Protein AF-A0A2K3M2Z9-F1 (afdb_monomer)

pLDDT: mean 92.29, std 6.85, range [60.69, 97.81]

Secondary structure (DSSP, 8-state):
---S-TTHHHHHHHHHHHHHHHHH-S--HHHHHHHHHHHHHHHHHHHTT-S-GGGGSTTSHHHHHHHHHHHHH-TT---HHHHHHT-HHHHHHHHTT-----

Organism: Trifolium pratense (NCBI:txid57577)

Sequence (102 aa):
ILTIDSCFWAHVEEALLLCQELKVVKEKQVTLKNLFEFEEYVYQLLKDYAISPDIFLAQSSYIRWWNEYKAIKGSSYTSALANFMSDASNFKQYAVGAYDFP

Nearest PDB structures (foldseek):
  4nfu-assembly1_B  TM=9.256E-01  e=2.537E-04  Arabidopsis thaliana
  8zwa-assembly1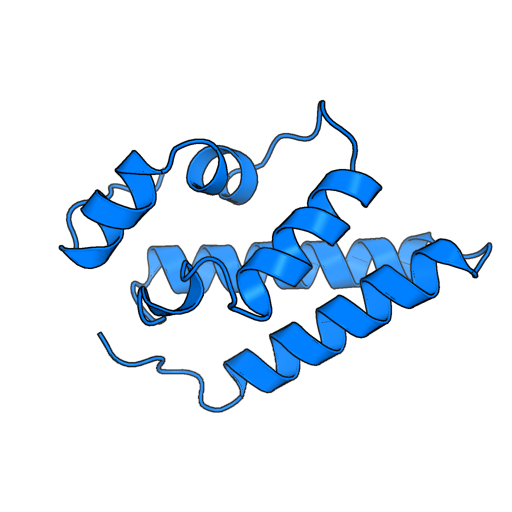_C  TM=9.241E-01  e=1.688E-01  Arabidopsis thaliana
  8dz8-assembly3_C  TM=2.473E-01  e=2.159E+00  synthetic construct

Solvent-accessible surface area (backbone atoms only — not comparable to full-atom values): 6004 Å² total; per-residue (Å²): 111,66,54,68,58,86,56,52,67,58,54,40,52,53,49,40,50,47,56,53,46,58,77,74,51,89,81,44,66,67,54,54,49,54,50,49,54,51,51,52,52,52,44,51,35,55,72,68,58,36,51,32,64,67,50,71,38,88,85,27,68,50,42,51,34,50,54,52,49,45,63,73,66,34,94,85,57,78,48,76,56,49,58,52,74,70,38,76,66,44,56,57,30,46,66,72,74,68,55,85,76,131

Radius of gyration: 13.51 Å; Cα contacts (8 Å, |Δi|>4): 77; chains: 1; bounding box: 34×22×33 Å

Mean predicted aligned error: 3.85 Å

Foldseek 3Di:
DAQQDPCLLVLLVVLVVLLVVCVPDPPNDVSLVSNVVNLVVVVVCLQVLNHALCLVPCPHSNVVSVVSNCVVVDPPDDDQSCVCVVDPVSSVCSNVVNRDRD

Structure (mmCIF, N/CA/C/O backbone):
data_AF-A0A2K3M2Z9-F1
#
_entry.id   AF-A0A2K3M2Z9-F1
#
loop_
_atom_site.group_PDB
_atom_site.id
_atom_site.type_symbol
_atom_site.label_atom_id
_atom_site.label_alt_id
_atom_site.label_comp_id
_atom_site.label_asym_id
_atom_site.label_entity_id
_atom_site.label_seq_id
_atom_site.pdbx_PDB_ins_code
_atom_site.Cartn_x
_atom_site.Cartn_y
_atom_site.Cartn_z
_atom_site.occupancy
_atom_site.B_iso_or_equiv
_atom_site.auth_seq_id
_atom_site.auth_comp_id
_atom_site.auth_asym_id
_atom_site.auth_atom_id
_atom_site.pdbx_PDB_model_num
ATOM 1 N N . ILE A 1 1 ? 5.394 -4.722 -16.403 1.00 60.69 1 ILE A N 1
ATOM 2 C CA . ILE A 1 1 ? 4.578 -5.617 -15.552 1.00 60.69 1 ILE A CA 1
ATOM 3 C C . ILE A 1 1 ? 3.133 -5.174 -15.714 1.00 60.69 1 ILE A C 1
ATOM 5 O O . ILE A 1 1 ? 2.892 -3.976 -15.658 1.00 60.69 1 ILE A O 1
ATOM 9 N N . LEU A 1 2 ? 2.217 -6.094 -16.011 1.00 69.81 2 LEU A N 1
ATOM 10 C CA . LEU A 1 2 ? 0.775 -5.827 -16.028 1.00 69.81 2 LEU A CA 1
ATOM 11 C C . LEU A 1 2 ? 0.187 -6.368 -14.725 1.00 69.81 2 LEU A C 1
ATOM 13 O O . LEU A 1 2 ? 0.640 -7.408 -14.254 1.00 69.81 2 LEU A O 1
ATOM 17 N N . THR A 1 3 ? -0.798 -5.675 -14.159 1.00 74.88 3 THR A N 1
ATOM 18 C CA . THR A 1 3 ? -1.525 -6.159 -12.979 1.00 74.88 3 THR A CA 1
ATOM 19 C C . THR A 1 3 ? -2.248 -7.458 -13.329 1.00 74.88 3 THR A C 1
ATOM 21 O O . THR A 1 3 ? -3.117 -7.459 -14.200 1.00 74.88 3 THR A O 1
ATOM 24 N N . ILE A 1 4 ? -1.840 -8.560 -12.695 1.00 76.38 4 ILE A N 1
ATOM 25 C CA . ILE A 1 4 ? -2.314 -9.916 -13.011 1.00 76.38 4 ILE A CA 1
ATOM 26 C C . ILE A 1 4 ? -3.737 -10.125 -12.487 1.00 76.38 4 ILE A C 1
ATOM 28 O O . ILE A 1 4 ? -4.559 -10.736 -13.168 1.00 76.38 4 ILE A O 1
ATOM 32 N N . ASP A 1 5 ? -4.044 -9.587 -11.306 1.00 80.75 5 ASP A N 1
ATOM 33 C CA . ASP A 1 5 ? -5.405 -9.589 -10.784 1.00 80.75 5 ASP A CA 1
ATOM 34 C C . ASP A 1 5 ? -6.250 -8.503 -11.466 1.00 80.75 5 ASP A C 1
ATOM 36 O O . ASP A 1 5 ? -6.102 -7.305 -11.210 1.00 80.75 5 ASP A O 1
ATOM 40 N N . SER A 1 6 ? -7.185 -8.934 -12.314 1.00 84.31 6 SER A N 1
ATOM 41 C CA . SER A 1 6 ? -8.151 -8.047 -12.965 1.00 84.31 6 SER A CA 1
ATOM 42 C C . SER A 1 6 ? -9.063 -7.311 -11.978 1.00 84.31 6 SER A C 1
ATOM 44 O O . SER A 1 6 ? -9.599 -6.258 -12.321 1.00 84.31 6 SER A O 1
ATOM 46 N N . CYS A 1 7 ? -9.246 -7.849 -10.769 1.00 91.44 7 CYS A N 1
ATOM 47 C CA . CYS A 1 7 ? -10.099 -7.288 -9.725 1.00 91.44 7 CYS A CA 1
ATOM 48 C C . CYS A 1 7 ? -9.338 -6.408 -8.725 1.00 91.44 7 CYS A C 1
ATOM 50 O O . CYS A 1 7 ? -9.960 -5.865 -7.813 1.00 91.44 7 CYS A O 1
ATOM 52 N N . PHE A 1 8 ? -8.034 -6.179 -8.920 1.00 94.50 8 PHE A N 1
ATOM 53 C CA . PHE A 1 8 ? -7.198 -5.457 -7.958 1.00 94.50 8 PHE A CA 1
ATOM 54 C C . PHE A 1 8 ? -7.791 -4.096 -7.578 1.00 94.50 8 PHE A C 1
ATOM 56 O O . PHE A 1 8 ? -7.904 -3.756 -6.402 1.00 94.50 8 PHE A O 1
ATOM 63 N N . TRP A 1 9 ? -8.227 -3.324 -8.576 1.00 94.69 9 TRP A N 1
ATOM 64 C CA . TRP A 1 9 ? -8.816 -2.008 -8.336 1.00 94.69 9 TRP A CA 1
ATOM 65 C C . TRP A 1 9 ? -10.159 -2.082 -7.606 1.00 94.69 9 TRP A C 1
ATOM 67 O O . TRP A 1 9 ? -10.450 -1.190 -6.819 1.00 94.69 9 TRP A O 1
ATOM 77 N N . ALA A 1 10 ? -10.946 -3.145 -7.796 1.00 95.94 10 ALA A N 1
ATOM 78 C CA . ALA A 1 10 ? -12.168 -3.342 -7.021 1.00 95.94 10 ALA A CA 1
ATOM 79 C C . ALA A 1 10 ? -11.843 -3.551 -5.533 1.00 95.94 10 ALA A C 1
ATOM 81 O O . ALA A 1 10 ? -12.437 -2.890 -4.685 1.00 95.94 10 ALA A O 1
ATOM 82 N N . HIS A 1 11 ? -10.829 -4.363 -5.220 1.00 96.38 11 HIS A N 1
ATOM 83 C CA . HIS A 1 11 ? -10.375 -4.565 -3.842 1.00 96.38 11 HIS A CA 1
ATOM 84 C C . HIS A 1 11 ? -9.819 -3.283 -3.201 1.00 96.38 11 HIS A C 1
ATOM 86 O O . HIS A 1 11 ? -10.056 -3.030 -2.021 1.00 96.38 11 HIS A O 1
ATOM 92 N N . VAL A 1 12 ? -9.136 -2.430 -3.976 1.00 97.31 12 VAL A N 1
ATOM 93 C CA . VAL A 1 12 ? -8.697 -1.102 -3.507 1.00 97.31 12 VAL A CA 1
ATOM 94 C C . VAL A 1 12 ? -9.893 -0.225 -3.120 1.00 97.31 12 VAL A C 1
ATOM 96 O O . VAL A 1 12 ? -9.870 0.412 -2.066 1.00 97.31 12 VAL A O 1
ATOM 99 N N . GLU A 1 13 ? -10.939 -0.184 -3.948 1.00 97.25 13 GLU A N 1
ATOM 100 C CA . GLU A 1 13 ? -12.139 0.610 -3.659 1.00 97.25 13 GLU A CA 1
ATOM 101 C C . GLU A 1 13 ? -12.925 0.047 -2.459 1.00 97.25 13 GLU A C 1
ATOM 103 O O . GLU A 1 13 ? -13.373 0.813 -1.604 1.00 97.25 13 GLU A O 1
ATOM 108 N N . GLU A 1 14 ? -13.022 -1.279 -2.316 1.00 96.62 14 GLU A N 1
ATOM 109 C CA . GLU A 1 14 ? -13.587 -1.929 -1.123 1.00 96.62 14 GLU A CA 1
ATOM 110 C C . GLU A 1 14 ? -12.816 -1.533 0.145 1.00 96.62 14 GLU A C 1
ATOM 112 O O . GLU A 1 14 ? -13.410 -1.124 1.146 1.00 96.62 14 GLU A O 1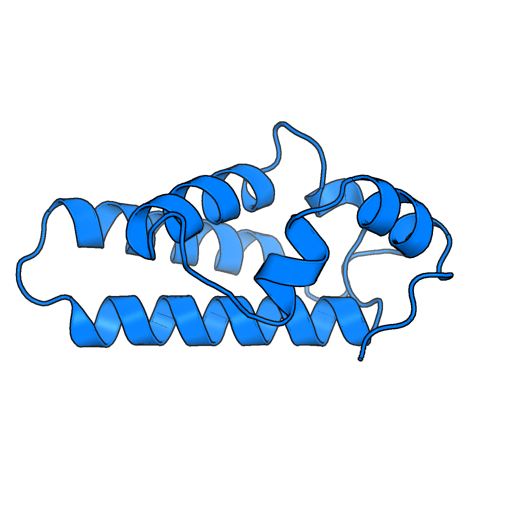
ATOM 117 N N . ALA A 1 15 ? -11.483 -1.568 0.101 1.00 97.12 15 ALA A N 1
ATOM 118 C CA . ALA A 1 15 ? -10.646 -1.176 1.228 1.00 97.12 15 ALA A CA 1
ATOM 119 C C . ALA A 1 15 ? -10.772 0.323 1.567 1.00 97.12 15 ALA A C 1
ATOM 121 O O . ALA A 1 15 ? -10.737 0.704 2.739 1.00 97.12 15 ALA A O 1
ATOM 122 N N . LEU A 1 16 ? -10.971 1.194 0.572 1.00 96.75 16 LEU A N 1
ATOM 123 C CA . LEU A 1 16 ? -11.281 2.610 0.801 1.00 96.75 16 LEU A CA 1
ATOM 124 C C . LEU A 1 16 ? -12.610 2.801 1.535 1.00 96.75 16 LEU A C 1
ATOM 126 O O . LEU A 1 16 ? -12.684 3.634 2.443 1.00 96.75 16 LEU A O 1
ATOM 130 N N . LEU A 1 17 ? -13.643 2.036 1.180 1.00 95.81 17 LEU A N 1
ATOM 131 C CA . LEU A 1 17 ? -14.929 2.077 1.878 1.00 95.81 17 LEU A CA 1
ATOM 132 C C . LEU A 1 17 ? -14.771 1.658 3.344 1.00 95.81 17 LEU A C 1
ATOM 134 O O . LEU A 1 17 ? -15.237 2.374 4.229 1.00 95.81 17 LEU A O 1
ATOM 138 N N . LEU A 1 18 ? -14.013 0.595 3.623 1.00 95.31 18 LEU A N 1
ATOM 139 C CA . LEU A 1 18 ? -13.707 0.166 4.995 1.00 95.31 18 LEU A CA 1
ATOM 140 C C . LEU A 1 18 ? -12.973 1.264 5.797 1.00 95.31 18 LEU A C 1
ATOM 142 O O . LEU A 1 18 ? -13.283 1.503 6.969 1.00 95.31 18 LEU A O 1
ATOM 146 N N . CYS A 1 19 ? -12.035 1.989 5.173 1.00 94.88 19 CYS A N 1
ATOM 147 C CA . CYS A 1 19 ? -11.383 3.153 5.788 1.00 94.88 19 CYS A CA 1
ATOM 148 C C . CYS A 1 19 ? -12.382 4.272 6.133 1.00 94.88 19 CYS A C 1
ATOM 150 O O . CYS A 1 19 ? -12.243 4.928 7.170 1.00 94.88 19 CYS A O 1
ATOM 152 N N . GLN A 1 20 ? -13.388 4.508 5.288 1.00 92.69 20 GLN A N 1
ATOM 153 C CA . GLN A 1 20 ? -14.435 5.503 5.536 1.00 92.69 20 GLN A CA 1
ATOM 154 C C . GLN A 1 20 ? -15.391 5.058 6.648 1.00 92.69 20 GLN A C 1
ATOM 156 O O . GLN A 1 20 ? -15.709 5.863 7.526 1.00 92.69 20 GLN A O 1
ATOM 161 N N . GLU A 1 21 ? -15.784 3.785 6.677 1.00 91.25 21 GLU A N 1
ATOM 162 C CA . GLU A 1 21 ? -16.637 3.215 7.725 1.00 91.25 21 GLU A CA 1
ATOM 163 C C . GLU A 1 21 ? -16.017 3.378 9.117 1.00 91.25 21 GLU A C 1
ATOM 165 O O . GLU A 1 21 ? -16.692 3.832 10.044 1.00 91.25 21 GLU A O 1
ATOM 170 N N . LEU A 1 22 ? -14.712 3.117 9.266 1.00 89.12 22 LEU A N 1
ATOM 171 C CA . LEU A 1 22 ? -13.991 3.254 10.543 1.00 89.12 22 LEU A CA 1
ATOM 172 C C . LEU A 1 22 ? -13.986 4.670 11.133 1.00 89.12 22 LEU A C 1
ATOM 174 O O . LEU A 1 22 ? -13.751 4.833 12.340 1.00 89.12 22 LEU A O 1
ATOM 178 N N . LYS A 1 23 ? -14.238 5.692 10.308 1.00 83.62 23 LYS A N 1
ATOM 179 C CA . LYS A 1 23 ? -14.385 7.083 10.762 1.00 83.62 23 LYS A CA 1
ATOM 180 C C . LYS A 1 23 ? -15.741 7.321 11.431 1.00 83.62 23 LYS A C 1
ATOM 182 O O . LYS A 1 23 ? -15.858 8.252 12.222 1.00 83.62 23 LYS A O 1
ATOM 187 N N . VAL A 1 24 ? -16.739 6.483 11.146 1.00 84.44 24 VAL A N 1
ATOM 188 C CA . VAL A 1 24 ? -18.133 6.655 11.581 1.00 84.44 24 VAL A CA 1
ATOM 189 C C . VAL A 1 24 ? -18.531 5.645 12.665 1.00 84.44 24 VAL A C 1
ATOM 191 O O . VAL A 1 24 ? -19.219 6.013 13.618 1.00 84.44 24 VAL A O 1
ATOM 194 N N . VAL A 1 25 ? -18.106 4.381 12.561 1.00 79.69 25 VAL A N 1
ATOM 195 C CA . VAL A 1 25 ? -18.615 3.293 13.420 1.00 79.69 25 VAL A CA 1
ATOM 196 C C . VAL A 1 25 ? -17.820 3.091 14.719 1.00 79.69 25 VAL A C 1
ATOM 198 O O . VAL A 1 25 ? -16.613 3.336 14.795 1.00 79.69 25 VAL A O 1
ATOM 201 N N . LYS A 1 26 ? -18.509 2.611 15.769 1.00 66.38 26 LYS A N 1
ATOM 202 C CA . LYS A 1 26 ? -17.903 2.235 17.066 1.00 66.38 26 LYS A CA 1
ATOM 203 C C . LYS A 1 26 ? -17.262 0.845 17.049 1.00 66.38 26 LYS A C 1
ATOM 205 O O . LYS A 1 26 ? -16.288 0.626 17.766 1.00 66.38 26 LYS A O 1
ATOM 210 N N . GLU A 1 27 ? -17.795 -0.081 16.257 1.00 69.56 27 GLU A N 1
ATOM 211 C CA . GLU A 1 27 ? -17.291 -1.452 16.177 1.00 69.56 27 GLU A CA 1
ATOM 212 C C . GLU A 1 27 ? -16.202 -1.547 15.110 1.00 69.56 27 GLU A C 1
ATOM 214 O O . GLU A 1 27 ? -16.469 -1.623 13.917 1.00 69.56 27 GLU A O 1
ATOM 219 N N . LYS A 1 28 ? -14.947 -1.454 15.557 1.00 84.31 28 LYS A N 1
ATOM 220 C CA . LYS A 1 28 ? -13.791 -1.273 14.667 1.00 84.31 28 LYS A CA 1
ATOM 221 C C . LYS A 1 28 ? -13.000 -2.549 14.402 1.00 84.31 28 LYS A C 1
ATOM 223 O O . LYS A 1 28 ? -12.192 -2.570 13.483 1.00 84.31 28 LYS A O 1
ATOM 228 N N . GLN A 1 29 ? -13.188 -3.604 15.198 1.00 87.00 29 GLN A N 1
ATOM 229 C CA . GLN A 1 29 ? -12.285 -4.760 15.173 1.00 87.00 29 GLN A CA 1
ATOM 230 C C . GLN A 1 29 ? -12.343 -5.546 13.857 1.00 87.00 29 GLN A C 1
ATOM 232 O O . GLN A 1 29 ? -11.294 -5.825 13.284 1.00 87.00 29 GLN A O 1
ATOM 237 N N . VAL A 1 30 ? -13.542 -5.867 13.356 1.00 89.69 30 VAL A N 1
ATOM 238 C CA . VAL A 1 30 ? -13.699 -6.630 12.103 1.00 89.69 30 VAL A CA 1
ATOM 239 C C . VAL A 1 30 ? -13.193 -5.820 10.910 1.00 89.69 30 VAL A C 1
ATOM 241 O O . VAL A 1 30 ? -12.382 -6.311 10.133 1.00 89.69 30 VAL A O 1
ATOM 244 N N . THR A 1 31 ? -13.577 -4.548 10.809 1.00 91.62 31 THR A N 1
ATOM 245 C CA . THR A 1 31 ? -13.134 -3.664 9.722 1.00 91.62 31 THR A CA 1
ATOM 246 C C . THR A 1 31 ? -11.616 -3.450 9.734 1.00 91.62 31 THR A C 1
ATOM 248 O O . THR A 1 31 ? -10.979 -3.487 8.684 1.00 91.62 31 THR A O 1
ATOM 251 N N . LEU A 1 32 ? -11.000 -3.296 10.915 1.00 92.38 32 LEU A N 1
ATOM 252 C CA . LEU A 1 32 ? -9.538 -3.217 11.046 1.00 92.38 32 LEU A CA 1
ATOM 253 C C . LEU A 1 32 ? -8.840 -4.515 10.631 1.00 92.38 32 LEU A C 1
ATOM 255 O O . LEU A 1 32 ? -7.747 -4.451 10.069 1.00 92.38 32 LEU A O 1
ATOM 259 N N . LYS A 1 33 ? -9.449 -5.672 10.913 1.00 93.88 33 LYS A N 1
ATOM 260 C CA . LYS A 1 33 ? -8.937 -6.973 10.480 1.00 93.88 33 LYS A CA 1
ATOM 261 C C . LYS A 1 33 ? -8.976 -7.094 8.954 1.00 93.88 33 LYS A C 1
ATOM 263 O O . LYS A 1 33 ? -7.951 -7.418 8.370 1.00 93.88 33 LYS A O 1
ATOM 268 N N . ASN A 1 34 ? -10.093 -6.748 8.316 1.00 94.81 34 ASN A N 1
ATOM 269 C CA . ASN A 1 34 ? -10.222 -6.795 6.854 1.00 94.81 34 ASN A CA 1
ATOM 270 C C . ASN A 1 34 ? -9.209 -5.868 6.155 1.00 94.81 34 ASN A C 1
ATOM 272 O O . ASN A 1 34 ? -8.618 -6.236 5.146 1.00 94.81 34 ASN A O 1
ATOM 276 N N . LEU A 1 35 ? -8.958 -4.677 6.712 1.00 96.06 35 LEU A N 1
ATOM 277 C CA . LEU A 1 35 ? -7.931 -3.773 6.183 1.00 96.06 35 LEU A CA 1
ATOM 278 C C . LEU A 1 35 ? -6.512 -4.333 6.329 1.00 96.06 35 LEU A C 1
ATOM 280 O O . LEU A 1 35 ? -5.683 -4.116 5.451 1.00 96.06 35 LEU A O 1
ATOM 284 N N . PHE A 1 36 ? -6.235 -5.047 7.421 1.00 95.81 36 PHE A N 1
ATOM 285 C CA . PHE A 1 36 ? -4.958 -5.736 7.600 1.00 95.81 36 PHE A CA 1
ATOM 286 C C . PHE A 1 36 ? -4.796 -6.899 6.610 1.00 95.81 36 PHE A C 1
ATOM 288 O O . PHE A 1 36 ? -3.735 -7.050 6.018 1.00 95.81 36 PHE A O 1
ATOM 295 N N . GLU A 1 37 ? -5.852 -7.678 6.364 1.00 97.19 37 GLU A N 1
ATOM 296 C CA . GLU A 1 37 ? -5.842 -8.729 5.336 1.00 97.19 37 GLU A CA 1
ATOM 297 C C . GLU A 1 37 ? -5.598 -8.150 3.934 1.00 97.19 37 GLU A C 1
ATOM 299 O O . GLU A 1 37 ? -4.842 -8.726 3.154 1.00 97.19 37 GLU A O 1
ATOM 304 N N . PHE A 1 38 ? -6.170 -6.981 3.629 1.00 97.56 38 PHE A N 1
ATOM 305 C CA . PHE A 1 38 ? -5.907 -6.284 2.371 1.00 97.56 38 PHE A CA 1
ATOM 306 C C . PHE A 1 38 ? -4.464 -5.754 2.267 1.00 97.56 38 PHE A C 1
ATOM 308 O O . PHE A 1 38 ? -3.860 -5.819 1.198 1.00 97.56 38 PHE A O 1
ATOM 315 N N . GLU A 1 39 ? -3.872 -5.272 3.362 1.00 97.75 39 GLU A N 1
ATOM 316 C CA . GLU A 1 39 ? -2.445 -4.924 3.399 1.00 97.75 39 GLU A CA 1
ATOM 317 C C . GLU A 1 39 ? -1.553 -6.133 3.087 1.00 97.75 39 GLU A C 1
ATOM 319 O O . 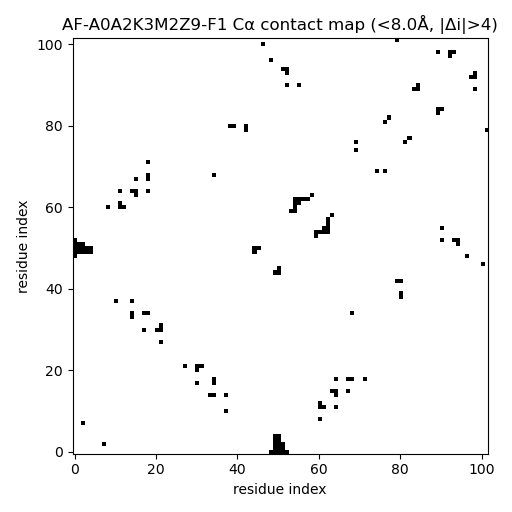GLU A 1 39 ? -0.661 -6.029 2.242 1.00 97.75 39 GLU A O 1
ATOM 324 N N . GLU A 1 40 ? -1.807 -7.277 3.728 1.00 97.62 40 GLU A N 1
ATOM 325 C CA . GLU A 1 40 ? -1.056 -8.512 3.482 1.00 97.62 40 GLU A CA 1
ATOM 326 C C . GLU A 1 40 ? -1.224 -8.979 2.031 1.00 97.62 40 GLU A C 1
ATOM 328 O O . GLU A 1 40 ? -0.243 -9.334 1.378 1.00 97.62 40 GLU A O 1
ATOM 333 N N . TYR A 1 41 ? -2.446 -8.903 1.497 1.00 96.56 41 TYR A N 1
ATOM 334 C CA . TYR A 1 41 ? -2.748 -9.189 0.097 1.00 96.56 41 TYR A CA 1
ATOM 335 C C . TYR A 1 41 ? -1.891 -8.355 -0.863 1.00 96.56 41 TYR A C 1
ATOM 337 O O . TYR A 1 41 ? -1.189 -8.906 -1.712 1.00 96.56 41 TYR A O 1
ATOM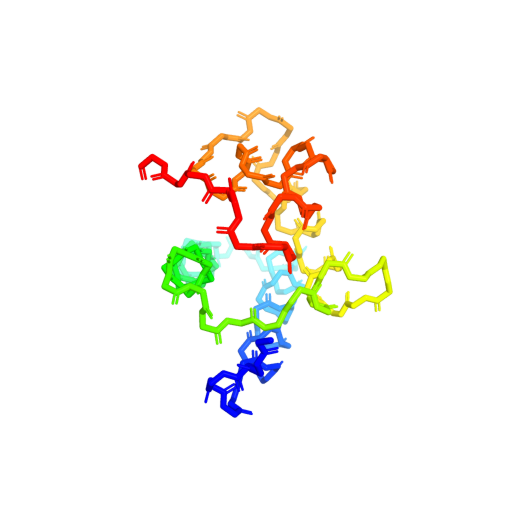 345 N N . VAL A 1 42 ? -1.896 -7.029 -0.699 1.00 96.50 42 VAL A N 1
ATOM 346 C CA . VAL A 1 42 ? -1.089 -6.120 -1.523 1.00 96.50 42 VAL A CA 1
ATOM 347 C C . VAL A 1 42 ? 0.392 -6.457 -1.400 1.00 96.50 42 VAL A C 1
ATOM 349 O O . VAL A 1 42 ? 1.098 -6.496 -2.408 1.00 96.50 42 VAL A O 1
ATOM 352 N N . TYR A 1 43 ? 0.878 -6.689 -0.180 1.00 96.81 43 TYR A N 1
ATOM 353 C CA . TYR A 1 43 ? 2.290 -6.961 0.043 1.00 96.81 43 TYR A CA 1
ATOM 354 C C . TYR A 1 43 ? 2.744 -8.258 -0.637 1.00 96.81 43 TYR A C 1
ATOM 356 O O . TYR A 1 43 ? 3.805 -8.268 -1.256 1.00 96.81 43 TYR A O 1
ATOM 364 N N . GLN A 1 44 ? 1.932 -9.319 -0.616 1.00 96.25 44 GLN A N 1
ATOM 365 C CA . GLN A 1 44 ? 2.240 -10.547 -1.359 1.00 96.25 44 GLN A CA 1
ATOM 366 C C . GLN A 1 44 ? 2.299 -10.306 -2.868 1.00 96.25 44 GLN A C 1
ATOM 368 O O . GLN A 1 44 ? 3.256 -10.712 -3.522 1.00 96.25 44 GLN A O 1
ATOM 373 N N . LEU A 1 45 ? 1.345 -9.557 -3.425 1.00 95.50 45 LEU A N 1
ATOM 374 C CA . LEU A 1 45 ? 1.377 -9.231 -4.849 1.00 95.50 45 LEU A CA 1
ATOM 375 C C . LEU A 1 45 ? 2.588 -8.383 -5.252 1.00 95.50 45 LEU A C 1
ATOM 377 O O . LEU A 1 45 ? 3.097 -8.508 -6.369 1.00 95.50 45 LEU A O 1
ATOM 381 N N . LEU A 1 46 ? 3.045 -7.506 -4.357 1.00 95.44 46 LEU A N 1
ATOM 382 C CA . LEU A 1 46 ? 4.290 -6.775 -4.539 1.00 95.44 46 LEU A CA 1
ATOM 383 C C . LEU A 1 46 ? 5.472 -7.746 -4.587 1.00 95.44 46 LEU A C 1
ATOM 385 O O . LEU A 1 46 ? 6.223 -7.706 -5.557 1.00 95.44 46 LEU A O 1
ATOM 389 N N . LYS A 1 47 ? 5.596 -8.657 -3.617 1.00 95.69 47 LYS A N 1
ATOM 390 C CA . LYS A 1 47 ? 6.668 -9.669 -3.592 1.00 95.69 47 LYS A CA 1
ATOM 391 C C . LYS A 1 47 ? 6.716 -10.505 -4.870 1.00 95.69 47 LYS A C 1
ATOM 393 O O . LYS A 1 47 ? 7.794 -10.727 -5.415 1.00 95.69 47 LYS A O 1
ATOM 398 N N . ASP A 1 48 ? 5.551 -10.885 -5.380 1.00 94.31 48 ASP A N 1
ATOM 399 C CA . ASP A 1 48 ? 5.421 -11.691 -6.595 1.00 94.31 48 ASP A CA 1
ATOM 400 C C . ASP A 1 48 ? 5.574 -10.878 -7.891 1.00 94.31 48 ASP A C 1
ATOM 402 O O . ASP A 1 48 ? 5.471 -11.431 -8.987 1.00 94.31 48 ASP A O 1
ATOM 406 N N . TYR A 1 49 ? 5.801 -9.561 -7.798 1.00 93.12 49 TYR A N 1
ATOM 407 C CA . TYR A 1 49 ? 5.826 -8.653 -8.948 1.00 93.12 49 TYR A CA 1
ATOM 408 C C . TYR A 1 49 ? 4.569 -8.772 -9.832 1.00 93.12 49 TYR A C 1
ATOM 410 O O . TYR A 1 49 ? 4.615 -8.614 -11.054 1.00 93.12 49 TYR A O 1
ATOM 418 N N . ALA A 1 50 ? 3.424 -9.036 -9.199 1.00 93.19 50 ALA A N 1
ATOM 419 C CA . ALA A 1 50 ? 2.152 -9.322 -9.854 1.00 93.19 50 ALA A CA 1
ATOM 420 C C . ALA A 1 50 ? 1.289 -8.071 -10.101 1.00 93.19 50 ALA A C 1
ATOM 422 O O . ALA A 1 50 ? 0.207 -8.175 -10.686 1.00 93.19 50 ALA A O 1
ATOM 423 N N . ILE A 1 51 ? 1.741 -6.885 -9.676 1.00 91.56 51 ILE A N 1
ATOM 424 C CA . ILE A 1 51 ? 1.027 -5.614 -9.869 1.00 91.56 51 ILE A CA 1
ATOM 425 C C . ILE A 1 51 ? 1.891 -4.575 -10.574 1.00 91.56 51 ILE A C 1
ATOM 427 O O . ILE A 1 51 ? 3.101 -4.492 -10.374 1.00 91.56 51 ILE A O 1
ATOM 431 N N . SER A 1 52 ? 1.264 -3.774 -11.437 1.00 93.12 52 SER A N 1
ATOM 432 C CA . SER A 1 52 ? 1.966 -2.699 -12.139 1.00 93.12 52 SER A CA 1
AT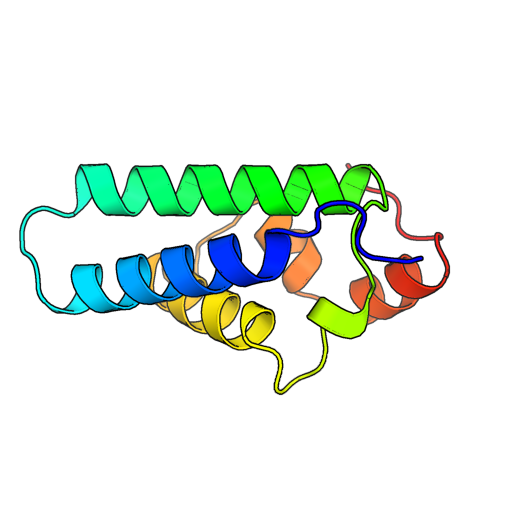OM 433 C C . SER A 1 52 ? 2.451 -1.623 -11.153 1.00 93.12 52 SER A C 1
ATOM 435 O O . SER A 1 52 ? 1.690 -1.245 -10.261 1.00 93.12 52 SER A O 1
ATOM 437 N N . PRO A 1 53 ? 3.645 -1.030 -11.352 1.00 93.81 53 PRO A N 1
ATOM 438 C CA . PRO A 1 53 ? 4.098 0.146 -10.602 1.00 93.81 53 PRO A CA 1
ATOM 439 C C . PRO A 1 53 ? 3.156 1.359 -10.692 1.00 93.81 53 PRO A C 1
ATOM 441 O O . PRO A 1 53 ? 3.291 2.292 -9.902 1.00 93.81 53 PRO A O 1
ATOM 444 N N . ASP A 1 54 ? 2.189 1.353 -11.617 1.00 92.62 54 ASP A N 1
ATOM 445 C CA . ASP A 1 54 ? 1.164 2.397 -11.754 1.00 92.62 54 ASP A CA 1
ATOM 446 C C . ASP A 1 54 ? 0.356 2.614 -10.469 1.00 92.62 54 ASP A C 1
ATOM 448 O O . ASP A 1 54 ? -0.172 3.704 -10.234 1.00 92.62 54 ASP A O 1
ATOM 452 N N . ILE A 1 55 ? 0.298 1.609 -9.590 1.00 94.50 55 ILE A N 1
ATOM 453 C CA . ILE A 1 55 ? -0.328 1.763 -8.278 1.00 94.50 55 ILE A CA 1
ATOM 454 C C . ILE A 1 55 ? 0.341 2.863 -7.440 1.00 94.50 55 ILE A C 1
ATOM 456 O O . ILE A 1 55 ? -0.326 3.466 -6.607 1.00 94.50 55 ILE A O 1
ATOM 460 N N . PHE A 1 56 ? 1.612 3.197 -7.687 1.00 95.31 56 PHE A N 1
ATOM 461 C CA . PHE A 1 56 ? 2.350 4.230 -6.952 1.00 95.31 56 PHE A CA 1
ATOM 462 C C . PHE A 1 56 ? 2.192 5.639 -7.525 1.00 95.31 56 PHE A C 1
ATOM 464 O O . PHE A 1 56 ? 2.782 6.586 -7.000 1.00 95.31 56 PHE A O 1
ATOM 471 N N . LEU A 1 57 ? 1.414 5.814 -8.597 1.00 94.31 57 LEU A N 1
ATOM 472 C CA . LEU A 1 57 ? 1.105 7.145 -9.109 1.00 94.31 57 LEU A CA 1
ATOM 473 C C . LEU A 1 57 ? 0.396 7.961 -8.023 1.00 94.31 57 LEU A C 1
ATOM 475 O O . LEU A 1 57 ? -0.540 7.485 -7.389 1.00 94.31 57 LEU A O 1
ATOM 479 N N . ALA A 1 58 ? 0.811 9.215 -7.831 1.00 91.44 58 ALA A N 1
ATOM 4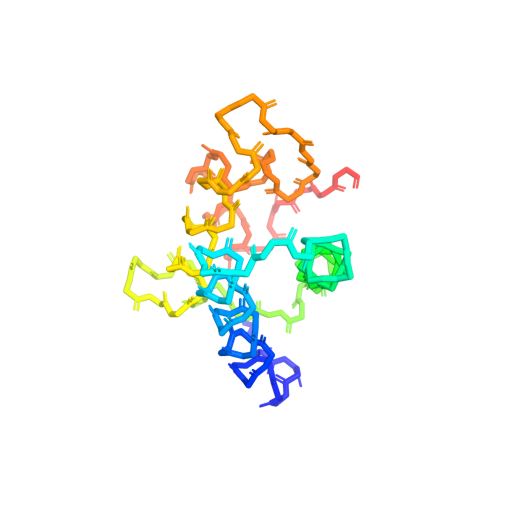80 C CA . ALA A 1 58 ? 0.351 10.051 -6.716 1.00 91.44 58 ALA A CA 1
ATOM 481 C C . ALA A 1 58 ? -1.179 10.239 -6.645 1.00 91.44 58 ALA A C 1
ATOM 483 O O . ALA A 1 58 ? -1.714 10.528 -5.579 1.00 91.44 58 ALA A O 1
ATOM 484 N N . GLN A 1 59 ? -1.874 10.090 -7.776 1.00 91.12 59 GLN A N 1
ATOM 485 C CA . GLN A 1 59 ? -3.329 10.226 -7.888 1.00 91.12 59 GLN A CA 1
ATOM 486 C C . GLN A 1 59 ? -4.067 8.877 -7.912 1.00 91.12 59 GLN A C 1
ATOM 488 O O . GLN A 1 59 ? -5.270 8.851 -8.157 1.00 91.12 59 GLN A O 1
ATOM 493 N N . SER A 1 60 ? -3.37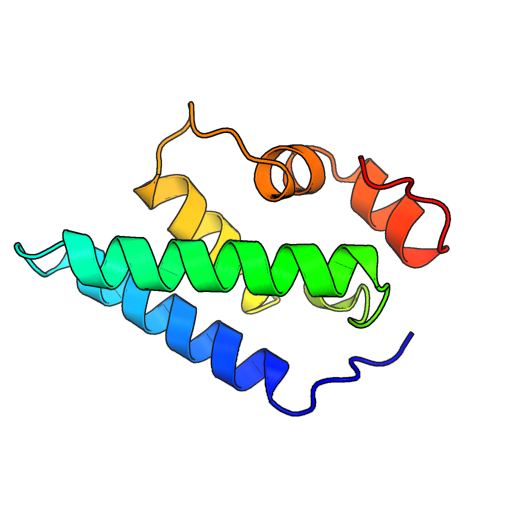8 7.755 -7.695 1.00 94.69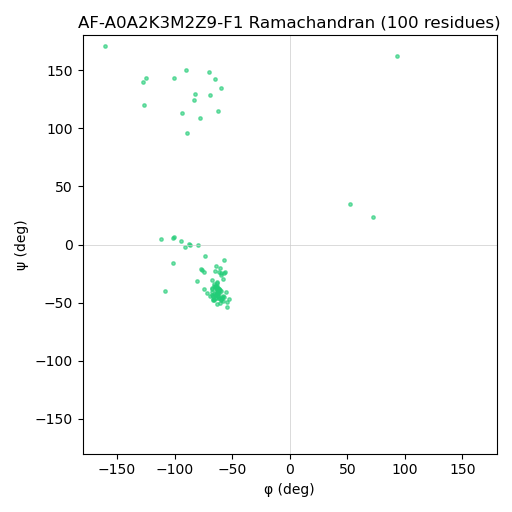 60 SER A N 1
ATOM 494 C CA . SER A 1 60 ? -4.013 6.439 -7.706 1.00 94.69 60 SER A CA 1
ATOM 495 C C . SER A 1 60 ? -4.918 6.245 -6.483 1.00 94.69 60 SER A C 1
ATOM 497 O O . SER A 1 60 ? -4.621 6.716 -5.376 1.00 94.69 60 SER A O 1
ATOM 499 N N . SER A 1 61 ? -5.999 5.477 -6.655 1.00 95.62 61 SER A N 1
ATOM 500 C CA . SER A 1 61 ? -6.843 5.046 -5.532 1.00 95.62 61 SER A CA 1
ATOM 501 C C . SER A 1 61 ? -6.045 4.264 -4.485 1.00 95.62 61 SER A C 1
ATOM 503 O O . SER A 1 61 ? -6.337 4.355 -3.296 1.00 95.62 61 SER A O 1
ATOM 505 N N . TYR A 1 62 ? -4.984 3.565 -4.898 1.00 97.12 62 TYR A N 1
ATOM 506 C CA . TYR A 1 62 ? -4.101 2.840 -3.989 1.00 97.12 62 TYR A CA 1
ATOM 507 C C . TYR A 1 62 ? -3.313 3.780 -3.062 1.00 97.12 62 TYR A C 1
ATOM 509 O O . TYR A 1 62 ? -3.295 3.575 -1.850 1.00 97.12 62 TYR A O 1
ATOM 517 N N . ILE A 1 6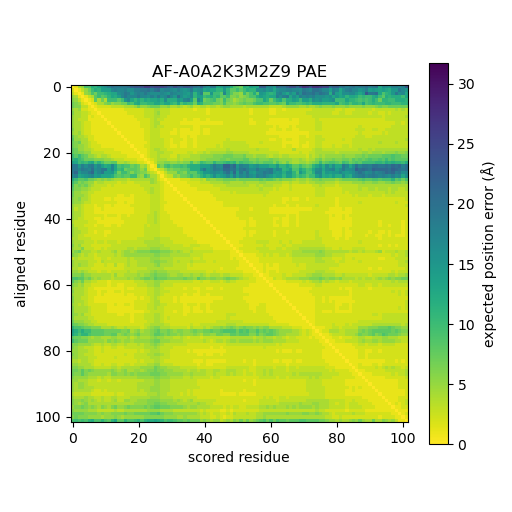3 ? -2.712 4.854 -3.590 1.00 96.50 63 ILE A N 1
ATOM 518 C CA . ILE A 1 63 ? -2.011 5.849 -2.761 1.00 96.50 63 ILE A CA 1
ATOM 519 C C . ILE A 1 63 ? -2.987 6.548 -1.815 1.00 96.50 63 ILE A C 1
ATOM 521 O O . ILE A 1 63 ? -2.659 6.793 -0.651 1.00 96.50 63 ILE A O 1
ATOM 525 N N . ARG A 1 64 ? -4.210 6.828 -2.277 1.00 96.94 64 ARG A N 1
ATOM 526 C CA . ARG A 1 64 ? -5.265 7.349 -1.406 1.00 96.94 64 ARG A CA 1
ATOM 527 C C . ARG A 1 64 ? -5.584 6.374 -0.271 1.00 96.94 64 ARG A C 1
ATOM 529 O O . ARG A 1 64 ? -5.575 6.794 0.885 1.00 96.94 64 ARG A O 1
ATOM 536 N N . TRP A 1 65 ? -5.818 5.099 -0.586 1.00 97.81 65 TRP A N 1
ATOM 537 C CA . TRP A 1 65 ? -6.063 4.057 0.411 1.00 97.81 65 TRP A CA 1
ATOM 538 C C . TRP A 1 65 ? -4.931 3.998 1.436 1.00 97.81 65 TRP A C 1
ATOM 540 O O . TRP A 1 65 ? -5.195 4.076 2.634 1.00 97.81 65 TRP A O 1
ATOM 550 N N . TRP A 1 66 ? -3.678 3.947 0.975 1.00 97.25 66 TRP A N 1
ATOM 551 C CA . TRP A 1 66 ? -2.503 3.862 1.838 1.00 97.25 66 TRP A CA 1
ATOM 552 C C . TRP A 1 66 ? -2.434 5.020 2.840 1.00 97.25 66 TRP A C 1
ATOM 554 O O . TRP A 1 66 ? -2.203 4.810 4.032 1.00 97.25 66 TRP A O 1
ATOM 564 N N . ASN A 1 67 ? -2.686 6.246 2.379 1.00 95.31 67 ASN A N 1
ATOM 565 C CA . ASN A 1 67 ? -2.683 7.429 3.236 1.00 95.31 67 ASN A CA 1
ATOM 566 C C . ASN A 1 67 ? -3.793 7.378 4.297 1.00 95.31 67 ASN A C 1
ATOM 568 O O . ASN A 1 67 ? -3.548 7.699 5.462 1.00 95.31 67 ASN A O 1
ATOM 572 N N . GLU A 1 68 ? -5.004 6.960 3.914 1.00 95.75 68 GLU A N 1
ATOM 573 C CA . GLU A 1 68 ? -6.122 6.813 4.851 1.00 95.75 68 GLU A CA 1
ATOM 574 C C . GLU A 1 68 ? -5.859 5.695 5.870 1.00 95.75 68 GLU A C 1
ATOM 576 O O . GLU A 1 68 ? -6.035 5.895 7.073 1.00 95.75 68 GLU A O 1
ATOM 581 N N . TYR A 1 69 ? -5.363 4.548 5.409 1.00 95.62 69 TYR A N 1
ATOM 582 C CA . TYR A 1 69 ? -5.030 3.404 6.247 1.00 95.62 69 TYR A CA 1
ATOM 583 C C . TYR A 1 69 ? -3.922 3.729 7.257 1.00 95.62 69 TYR A C 1
ATOM 585 O O . TYR A 1 69 ? -4.070 3.477 8.457 1.00 95.62 69 TYR A O 1
ATOM 593 N N . LYS A 1 70 ? -2.845 4.386 6.811 1.00 94.12 70 LYS A N 1
ATOM 594 C CA . LYS A 1 70 ? -1.752 4.833 7.684 1.00 94.12 70 LYS A CA 1
ATOM 595 C C . LYS A 1 70 ? -2.232 5.843 8.728 1.00 94.12 70 LYS A C 1
ATOM 597 O O . LYS A 1 70 ? -1.805 5.776 9.879 1.00 94.12 70 LYS A O 1
ATOM 602 N N . ALA A 1 71 ? -3.149 6.744 8.370 1.00 93.94 71 ALA A N 1
ATOM 603 C CA . ALA A 1 71 ? -3.749 7.674 9.326 1.00 93.94 71 ALA A CA 1
ATOM 604 C C . ALA A 1 71 ? -4.585 6.953 10.401 1.00 93.94 71 ALA A C 1
ATOM 606 O O . ALA A 1 71 ? -4.545 7.348 11.565 1.00 93.94 71 ALA A O 1
ATOM 607 N N . ILE A 1 72 ? -5.296 5.878 10.035 1.00 92.50 72 ILE A N 1
ATOM 608 C CA . ILE A 1 72 ? -6.067 5.042 10.971 1.00 92.50 72 ILE A CA 1
ATOM 609 C C . ILE A 1 72 ? -5.145 4.275 11.927 1.00 92.50 72 ILE A C 1
ATOM 611 O O . ILE A 1 72 ? -5.426 4.204 13.123 1.00 92.50 72 ILE A O 1
ATOM 615 N N . LYS A 1 73 ? -4.051 3.699 11.416 1.00 92.06 73 LYS A N 1
ATOM 616 C CA . LYS A 1 73 ? -3.083 2.933 12.219 1.00 92.06 73 LYS A CA 1
ATOM 617 C C . LYS A 1 73 ? -2.184 3.809 13.094 1.00 92.06 73 LYS A C 1
ATOM 619 O O . LYS A 1 73 ? -1.686 3.341 14.115 1.00 92.06 73 LYS A O 1
ATOM 624 N N . GLY A 1 74 ? -2.006 5.072 12.714 1.00 91.81 74 GLY A N 1
ATOM 625 C CA . GLY A 1 74 ? -1.181 6.042 13.423 1.00 91.81 74 GLY A CA 1
ATOM 626 C C . GLY A 1 74 ? 0.257 6.108 12.906 1.00 91.81 74 GLY A C 1
ATOM 627 O O . GLY A 1 74 ? 0.761 5.211 12.234 1.00 91.81 74 GLY A O 1
ATOM 628 N N . SER A 1 75 ? 0.940 7.206 13.237 1.00 84.69 75 SER A N 1
ATOM 629 C CA . SER A 1 75 ? 2.277 7.533 12.720 1.00 84.69 75 SER A CA 1
ATOM 630 C C . SER A 1 75 ? 3.377 6.555 13.137 1.00 84.69 75 SER A C 1
ATOM 632 O O . SER A 1 75 ? 4.389 6.463 12.448 1.00 84.69 75 SER A O 1
ATOM 634 N N . SER A 1 76 ? 3.185 5.826 14.237 1.00 89.25 76 SER A N 1
ATOM 635 C CA . SER A 1 76 ? 4.121 4.818 14.741 1.00 89.25 76 SER A CA 1
ATOM 636 C C . SER A 1 76 ? 3.916 3.432 14.131 1.00 89.25 76 SER A C 1
ATOM 638 O O . SER A 1 76 ? 4.602 2.496 14.533 1.00 89.25 76 SER A O 1
ATOM 640 N N . TYR A 1 77 ? 2.940 3.263 13.235 1.00 93.12 77 TYR A N 1
ATOM 641 C CA . TYR A 1 77 ? 2.650 1.962 12.652 1.00 93.12 77 TYR A CA 1
ATOM 642 C C . TYR A 1 77 ? 3.774 1.507 11.723 1.00 93.12 77 TYR A C 1
ATOM 644 O O . TYR A 1 77 ? 4.177 2.229 10.809 1.00 93.12 77 TYR A O 1
ATOM 652 N N . THR A 1 78 ? 4.248 0.289 11.961 1.00 93.75 78 THR A N 1
ATOM 653 C CA . THR A 1 78 ? 5.283 -0.368 11.172 1.00 93.75 78 THR A CA 1
ATOM 654 C C . THR A 1 78 ? 4.796 -1.743 10.734 1.00 93.75 78 THR A C 1
ATOM 656 O O . THR A 1 78 ? 4.133 -2.468 11.475 1.00 93.75 78 THR A O 1
ATOM 659 N N . SER A 1 79 ? 5.118 -2.084 9.495 1.00 95.25 79 SER A N 1
ATOM 660 C CA . SER A 1 79 ? 4.823 -3.354 8.840 1.00 95.25 79 SER A CA 1
ATOM 661 C C . SER A 1 79 ? 5.763 -3.496 7.645 1.00 95.25 79 SER A C 1
ATOM 663 O O . SER A 1 79 ? 6.461 -2.543 7.279 1.00 95.25 79 SER A O 1
ATOM 665 N N . ALA A 1 80 ? 5.790 -4.670 7.020 1.00 95.75 80 ALA A N 1
ATOM 666 C CA . ALA A 1 80 ? 6.602 -4.880 5.828 1.00 95.75 80 ALA A CA 1
ATOM 667 C C . ALA A 1 80 ? 6.171 -3.944 4.680 1.00 95.75 80 ALA A C 1
ATOM 669 O O . ALA A 1 80 ? 7.016 -3.289 4.063 1.00 95.75 80 ALA A O 1
ATOM 670 N N . LEU A 1 81 ? 4.856 -3.768 4.487 1.00 96.44 81 LEU A N 1
ATOM 671 C CA . LEU A 1 81 ? 4.317 -2.795 3.539 1.00 96.44 81 LEU A CA 1
ATOM 672 C C . LEU A 1 81 ? 4.628 -1.354 3.959 1.00 96.44 81 LEU A C 1
ATOM 674 O O . LEU A 1 81 ? 5.031 -0.555 3.119 1.00 96.44 81 LEU A O 1
ATOM 678 N N . ALA A 1 82 ? 4.504 -1.001 5.242 1.00 96.19 82 ALA A N 1
ATOM 679 C CA . ALA A 1 82 ? 4.808 0.352 5.709 1.00 96.19 82 ALA A CA 1
ATOM 680 C C . ALA A 1 82 ? 6.272 0.732 5.496 1.00 96.19 82 ALA A C 1
ATOM 682 O O . ALA A 1 82 ? 6.553 1.863 5.097 1.00 96.19 82 ALA A O 1
ATOM 683 N N . ASN A 1 83 ? 7.187 -0.212 5.714 1.00 95.31 83 ASN A N 1
ATOM 684 C CA . ASN A 1 83 ? 8.608 -0.031 5.447 1.00 95.31 83 ASN A CA 1
ATOM 685 C C . ASN A 1 83 ? 8.850 0.173 3.947 1.00 95.31 83 ASN A C 1
ATOM 687 O O . ASN A 1 83 ? 9.512 1.137 3.564 1.00 95.31 83 ASN A O 1
ATOM 691 N N . PHE A 1 84 ? 8.238 -0.656 3.095 1.00 95.94 84 PHE A N 1
ATOM 692 C CA . PHE A 1 84 ? 8.303 -0.494 1.642 1.00 95.94 84 PHE A CA 1
ATOM 693 C C . PHE A 1 84 ? 7.768 0.874 1.185 1.00 95.94 84 PHE A C 1
ATOM 695 O O . PHE A 1 84 ? 8.439 1.599 0.455 1.00 95.94 84 PHE A O 1
ATOM 702 N N . MET A 1 85 ? 6.593 1.272 1.670 1.00 95.62 85 MET A N 1
ATOM 703 C CA . MET A 1 85 ? 5.918 2.516 1.293 1.00 95.62 85 MET A CA 1
ATOM 704 C C . MET A 1 85 ? 6.555 3.780 1.893 1.00 95.62 85 MET A C 1
ATOM 706 O O . MET A 1 85 ? 6.153 4.891 1.544 1.00 95.62 85 MET A O 1
ATOM 710 N N . SER A 1 86 ? 7.502 3.641 2.826 1.00 93.25 86 SER A N 1
ATOM 711 C CA . SER A 1 86 ? 8.132 4.779 3.507 1.00 93.25 86 SER A CA 1
ATOM 712 C C . SER A 1 86 ? 9.175 5.512 2.662 1.00 93.25 86 SER A C 1
ATOM 714 O O . SER A 1 86 ? 9.438 6.685 2.928 1.00 93.25 86 SER A O 1
ATOM 716 N N . ASP A 1 87 ? 9.730 4.858 1.638 1.00 93.75 87 ASP A N 1
ATOM 717 C CA . ASP A 1 87 ? 10.773 5.417 0.782 1.00 93.75 87 ASP A CA 1
ATOM 718 C C . ASP A 1 87 ? 10.386 5.327 -0.699 1.00 93.75 87 ASP A C 1
ATOM 720 O O . ASP A 1 87 ? 10.219 4.250 -1.269 1.00 93.75 87 ASP A O 1
ATOM 724 N N . ALA A 1 88 ? 10.301 6.487 -1.353 1.00 91.12 88 ALA A N 1
ATOM 725 C CA . ALA A 1 88 ? 10.002 6.589 -2.776 1.00 91.12 88 ALA A CA 1
ATOM 726 C C . ALA A 1 88 ? 11.086 5.960 -3.676 1.00 91.12 88 ALA A C 1
ATOM 728 O O . ALA A 1 88 ? 10.826 5.677 -4.850 1.00 91.12 88 ALA A O 1
ATOM 729 N N . SER A 1 89 ? 12.303 5.743 -3.162 1.00 95.12 89 SER A N 1
ATOM 730 C CA . SER A 1 89 ? 13.357 5.005 -3.863 1.00 95.12 89 SER A CA 1
ATOM 731 C C . SER A 1 89 ? 12.961 3.541 -4.105 1.00 95.12 89 SER A C 1
ATOM 733 O O . SER A 1 89 ? 13.254 3.007 -5.180 1.00 95.12 89 SER A O 1
ATOM 735 N N . ASN A 1 90 ? 12.176 2.947 -3.197 1.00 96.50 90 ASN A N 1
ATOM 736 C CA . ASN A 1 90 ? 11.677 1.577 -3.314 1.00 96.50 90 ASN A CA 1
ATOM 737 C C . ASN A 1 90 ? 10.758 1.416 -4.528 1.00 96.50 90 ASN A C 1
ATOM 739 O O . ASN A 1 90 ? 10.860 0.428 -5.246 1.00 96.50 90 ASN A O 1
ATOM 743 N N . PHE A 1 91 ? 9.923 2.415 -4.837 1.00 95.25 91 PHE A N 1
ATOM 744 C CA . PHE A 1 91 ? 9.033 2.373 -6.007 1.00 95.25 91 PHE A CA 1
ATOM 745 C C . PHE A 1 91 ? 9.817 2.343 -7.321 1.00 95.25 91 PHE A C 1
ATOM 747 O O . PHE A 1 91 ? 9.430 1.660 -8.269 1.00 95.25 91 PHE A O 1
ATOM 754 N N . LYS A 1 92 ? 10.949 3.058 -7.377 1.00 94.94 92 LYS A N 1
ATOM 755 C CA . LYS A 1 92 ? 11.832 3.064 -8.552 1.00 94.94 92 LYS A CA 1
ATOM 756 C C . LYS A 1 92 ? 12.523 1.718 -8.727 1.00 94.94 92 LYS A C 1
ATOM 758 O O . LYS A 1 92 ? 12.567 1.213 -9.843 1.00 94.94 92 LYS A O 1
ATOM 763 N N . GLN A 1 93 ? 13.030 1.139 -7.638 1.00 96.38 93 GLN A N 1
ATOM 764 C CA . GLN A 1 93 ? 13.635 -0.194 -7.656 1.00 96.38 93 GLN A CA 1
ATOM 765 C C . GLN A 1 93 ? 12.606 -1.263 -8.035 1.00 96.38 93 GLN A C 1
ATOM 767 O O . GLN A 1 93 ? 12.886 -2.124 -8.865 1.00 96.38 93 GLN A O 1
ATOM 772 N N . TYR A 1 94 ? 11.386 -1.160 -7.507 1.00 96.38 94 TYR A N 1
ATOM 773 C CA . TYR A 1 94 ? 10.279 -2.034 -7.870 1.00 96.38 94 TYR A CA 1
ATOM 774 C C . TYR A 1 94 ? 9.950 -1.943 -9.363 1.00 96.38 94 TYR A C 1
ATOM 776 O O . TYR A 1 94 ? 9.857 -2.961 -10.040 1.00 96.38 94 TYR A O 1
ATOM 784 N N . ALA A 1 95 ? 9.852 -0.733 -9.919 1.00 94.56 95 ALA A N 1
ATOM 785 C CA . ALA A 1 95 ? 9.506 -0.542 -11.327 1.00 94.56 95 ALA A CA 1
ATOM 786 C C . ALA A 1 95 ? 10.484 -1.204 -12.312 1.00 94.56 95 ALA A C 1
ATOM 788 O O . ALA A 1 95 ? 10.085 -1.559 -13.421 1.00 94.56 95 ALA A O 1
ATOM 789 N N . VAL A 1 96 ? 11.742 -1.394 -11.904 1.00 95.06 96 VAL A N 1
ATOM 790 C CA . VAL A 1 96 ? 12.779 -2.066 -12.702 1.00 95.06 96 VAL A CA 1
ATOM 791 C C . VAL A 1 96 ? 13.039 -3.516 -12.271 1.00 95.06 96 VAL A C 1
ATOM 793 O O . VAL A 1 96 ? 13.951 -4.141 -12.804 1.00 95.06 96 VAL A O 1
ATOM 796 N N . GLY A 1 97 ? 12.262 -4.060 -11.327 1.00 94.06 97 GLY A N 1
ATOM 797 C CA . GLY A 1 97 ? 12.421 -5.436 -10.838 1.00 94.06 97 GLY A CA 1
ATOM 798 C C . GLY A 1 97 ? 13.658 -5.666 -9.962 1.00 94.06 97 GLY A C 1
ATOM 799 O O . GLY A 1 97 ? 14.157 -6.783 -9.906 1.00 94.06 97 GLY A O 1
ATOM 800 N N . ALA A 1 98 ? 14.190 -4.616 -9.330 1.00 95.19 98 ALA A N 1
ATOM 801 C CA . ALA A 1 98 ? 15.436 -4.653 -8.556 1.00 95.19 98 ALA A CA 1
ATOM 802 C C . ALA A 1 98 ? 15.240 -4.465 -7.042 1.00 95.19 98 ALA A C 1
ATOM 804 O O . ALA A 1 98 ? 16.225 -4.340 -6.318 1.00 95.19 98 ALA A O 1
ATOM 805 N N . TYR A 1 99 ? 13.995 -4.381 -6.569 1.00 95.94 99 TYR A N 1
ATOM 806 C CA . TYR A 1 99 ? 13.714 -4.261 -5.141 1.00 95.94 99 TYR A CA 1
ATOM 807 C C . TYR A 1 99 ? 13.720 -5.649 -4.500 1.00 95.94 99 TYR A C 1
ATOM 809 O O . TYR A 1 99 ? 12.978 -6.530 -4.926 1.00 95.94 99 TYR A O 1
ATOM 817 N N . ASP A 1 100 ? 14.541 -5.835 -3.471 1.00 93.69 100 ASP A N 1
ATOM 818 C CA . ASP A 1 100 ? 14.613 -7.094 -2.733 1.00 93.69 100 ASP A CA 1
ATOM 819 C C . ASP A 1 100 ? 13.684 -7.034 -1.518 1.00 93.69 100 ASP A C 1
ATOM 821 O O . ASP A 1 100 ? 13.881 -6.229 -0.602 1.00 93.69 100 ASP A O 1
ATOM 825 N N . PHE A 1 101 ? 12.628 -7.844 -1.542 1.00 93.38 101 PHE A N 1
ATOM 826 C CA . PHE A 1 101 ? 11.666 -7.902 -0.450 1.00 93.38 101 PHE A CA 1
ATOM 827 C C . PHE A 1 101 ? 12.192 -8.815 0.666 1.00 93.38 101 PHE A C 1
ATOM 829 O O . PHE A 1 101 ? 12.533 -9.963 0.380 1.00 93.38 101 PHE A O 1
ATOM 836 N N . PRO A 1 102 ? 12.198 -8.356 1.930 1.00 86.62 102 PRO A N 1
ATOM 837 C CA . PRO A 1 102 ? 12.563 -9.201 3.061 1.00 86.62 102 PRO A CA 1
ATOM 838 C C . PRO A 1 102 ? 11.553 -10.332 3.352 1.00 86.62 102 PRO A C 1
ATOM 840 O O . PRO A 1 102 ? 10.423 -10.368 2.788 1.00 86.62 102 PRO A O 1
#

InterPro domains:
  IPR041266 EDS1, EP domain [PF18117] (1-84)
  IPR044603 Senescence-associated carboxylesterase 101-like [PTHR46898] (1-93)